Protein AF-A0A8T3WCT0-F1 (afdb_monomer)

Nearest PDB structures (foldseek):
  5duk-assembly1_B  TM=9.850E-01  e=1.257E-01  Thermoplasmatales archaeon SCGC AB-539-N05
  7el3-assembly1_B  TM=8.460E-01  e=5.291E-02  Acinetobacter baumannii
  4pcq-assembly2_C  TM=7.903E-01  e=7.207E-02  Mycobacterium tuberculosis H37Rv
  2cfx-assembly1_C  TM=8.647E-01  e=3.176E-01  Bacillus subtilis
  4rgu-assembly1_B-2  TM=8.222E-01  e=3.379E-01  Acinetobacter baylyi ADP1

Secondary structure (DSSP, 8-state):
--HHHHHHHTT--HHHHHHHHHHHHH-S--HHHHHHHHT--HHHHHHHHHHHHHTTS---

pLDDT: mean 84.46, std 6.57, range [49.47, 90.31]

Radius of gyration: 10.72 Å; Cα contacts (8 Å, |Δi|>4): 38; chains: 1; bounding box: 23×28×24 Å

Structure (mmCIF, N/CA/C/O backbone):
data_AF-A0A8T3WCT0-F1
#
_entry.id   AF-A0A8T3WCT0-F1
#
loop_
_atom_site.group_PDB
_atom_site.id
_atom_site.type_symbol
_atom_site.label_atom_id
_atom_site.label_alt_id
_atom_site.label_comp_id
_atom_site.label_asym_id
_atom_site.label_entity_id
_atom_site.label_seq_id
_atom_site.pdbx_PDB_ins_code
_atom_site.Cartn_x
_atom_site.Cartn_y
_atom_site.Cartn_z
_atom_site.occupancy
_atom_site.B_iso_or_equiv
_atom_site.auth_seq_id
_atom_site.auth_comp_id
_atom_site.auth_asym_id
_atom_site.auth_atom_id
_atom_site.pdbx_PDB_model_num
ATOM 1 N N . MET A 1 1 ? -3.081 17.003 10.563 1.00 49.47 1 MET A N 1
ATOM 2 C CA . MET A 1 1 ? -3.949 16.062 9.826 1.00 49.47 1 MET A CA 1
ATOM 3 C C . MET A 1 1 ? -3.129 14.816 9.563 1.00 49.47 1 MET A C 1
ATOM 5 O O . MET A 1 1 ? -2.197 14.881 8.772 1.00 49.47 1 MET A O 1
ATOM 9 N N . ASP A 1 2 ? -3.406 13.730 10.280 1.00 81.69 2 ASP A N 1
ATOM 10 C CA . ASP A 1 2 ? -2.697 12.460 10.109 1.00 81.69 2 ASP A CA 1
ATOM 11 C C . ASP A 1 2 ? -3.232 11.737 8.870 1.00 81.69 2 ASP A C 1
ATOM 13 O O . ASP A 1 2 ? -4.315 11.154 8.904 1.00 81.69 2 ASP A O 1
ATOM 17 N N . ILE A 1 3 ? -2.477 11.783 7.768 1.00 82.38 3 ILE A N 1
ATOM 18 C CA . ILE A 1 3 ? -2.833 11.140 6.487 1.00 82.38 3 ILE A CA 1
ATOM 19 C C . ILE A 1 3 ? -3.132 9.647 6.685 1.00 82.38 3 ILE A C 1
ATOM 21 O O . ILE A 1 3 ? -4.076 9.116 6.105 1.00 82.38 3 ILE A O 1
ATOM 25 N N . GLU A 1 4 ? -2.378 8.978 7.560 1.00 84.31 4 GLU A N 1
ATOM 26 C CA . GLU A 1 4 ? -2.609 7.575 7.918 1.00 84.31 4 GLU A CA 1
ATOM 27 C C . GLU A 1 4 ? -3.999 7.343 8.512 1.00 84.31 4 GLU A C 1
ATOM 29 O O . GLU A 1 4 ? -4.649 6.345 8.203 1.00 84.31 4 GLU A O 1
ATOM 34 N N . LYS A 1 5 ? -4.479 8.275 9.340 1.00 85.50 5 LYS A N 1
ATOM 35 C CA . LYS A 1 5 ? -5.784 8.172 9.990 1.00 85.50 5 LYS A CA 1
ATOM 36 C C . LYS A 1 5 ? -6.915 8.390 8.988 1.00 85.50 5 LYS A C 1
ATOM 38 O O . LYS A 1 5 ? -7.850 7.599 8.970 1.00 85.50 5 LYS A O 1
ATOM 43 N N . SER A 1 6 ? -6.777 9.370 8.095 1.00 87.25 6 SER A N 1
ATOM 44 C CA . SER A 1 6 ? -7.734 9.590 7.003 1.00 87.25 6 SER A CA 1
ATOM 45 C C . SER A 1 6 ? -7.837 8.387 6.066 1.00 87.25 6 SER A C 1
ATOM 47 O O . SER A 1 6 ? -8.935 8.008 5.676 1.00 87.25 6 SER A O 1
ATOM 49 N N . LEU A 1 7 ? -6.713 7.744 5.733 1.00 86.75 7 LEU A N 1
ATOM 50 C CA . LEU A 1 7 ? -6.717 6.550 4.884 1.00 86.75 7 LEU A CA 1
ATOM 51 C C . LEU A 1 7 ? -7.354 5.346 5.594 1.00 86.75 7 LEU A C 1
ATOM 53 O O . LEU A 1 7 ? -8.112 4.601 4.976 1.00 86.75 7 LEU A O 1
ATOM 57 N N . LYS A 1 8 ? -7.107 5.182 6.899 1.00 86.19 8 LYS A N 1
ATOM 58 C CA . LYS A 1 8 ? -7.789 4.163 7.712 1.00 86.19 8 LYS A CA 1
ATOM 59 C C . LYS A 1 8 ? -9.301 4.391 7.766 1.00 86.19 8 LYS A C 1
ATOM 61 O O . LYS A 1 8 ? -10.062 3.445 7.593 1.00 86.19 8 LYS A O 1
ATOM 66 N N . GLU A 1 9 ? -9.742 5.634 7.947 1.00 88.31 9 GLU A N 1
ATOM 67 C CA . GLU A 1 9 ? -11.167 6.009 7.936 1.00 88.31 9 GLU A CA 1
ATOM 68 C C . GLU A 1 9 ? -11.810 5.838 6.552 1.00 88.31 9 GLU A C 1
ATOM 70 O O . GLU A 1 9 ? -12.985 5.496 6.455 1.00 88.31 9 GLU A O 1
ATOM 75 N N . TYR A 1 10 ? -11.026 5.972 5.479 1.00 85.00 10 TYR A N 1
ATOM 76 C CA . TYR A 1 10 ? -11.435 5.634 4.112 1.00 85.00 10 TYR A CA 1
ATOM 77 C C . TYR A 1 10 ? -11.577 4.112 3.878 1.00 85.00 10 TYR A C 1
ATOM 79 O O . TYR A 1 10 ? -11.988 3.664 2.804 1.00 85.00 10 TYR A O 1
ATOM 87 N N . GLY A 1 11 ? -11.238 3.293 4.878 1.00 85.81 11 GLY A N 1
ATOM 88 C CA . GLY A 1 11 ? -11.360 1.839 4.842 1.00 85.81 11 GLY A CA 1
ATOM 89 C C . GLY A 1 11 ? -10.118 1.112 4.331 1.00 85.81 11 GLY A C 1
ATOM 90 O O . GLY A 1 11 ? -10.239 -0.036 3.905 1.00 85.81 11 GLY A O 1
ATOM 91 N N . LEU A 1 12 ? -8.940 1.751 4.341 1.00 88.00 12 LEU A N 1
ATOM 92 C CA . LEU A 1 12 ? -7.671 1.056 4.112 1.00 88.00 12 LEU A CA 1
ATOM 93 C C . LEU A 1 12 ? -7.191 0.394 5.410 1.00 88.00 12 LEU A C 1
ATOM 95 O O . LEU A 1 12 ? -7.174 0.991 6.485 1.00 88.00 12 LEU A O 1
ATOM 99 N N . SER A 1 13 ? -6.728 -0.841 5.295 1.00 87.62 13 SER A N 1
ATOM 100 C CA . SER A 1 13 ? -5.987 -1.541 6.339 1.00 87.62 13 SER A CA 1
ATOM 101 C C . SER A 1 13 ? -4.599 -0.932 6.548 1.00 87.62 13 SER A C 1
ATOM 103 O O . SER A 1 13 ? -4.048 -0.263 5.676 1.00 87.62 13 SER A O 1
ATOM 105 N N . GLU A 1 14 ? -3.976 -1.213 7.693 1.00 87.19 14 GLU A N 1
ATOM 106 C CA . GLU A 1 14 ? -2.622 -0.726 8.000 1.00 87.19 14 GLU A CA 1
ATOM 107 C C . GLU A 1 14 ? -1.587 -1.072 6.929 1.00 87.19 14 GLU A C 1
ATOM 109 O O . GLU A 1 14 ? -0.742 -0.243 6.590 1.00 87.19 14 GLU A O 1
ATOM 114 N N . ASN A 1 15 ? -1.683 -2.269 6.351 1.00 87.44 15 ASN A N 1
ATOM 115 C CA . ASN A 1 15 ? -0.778 -2.698 5.292 1.00 87.44 15 ASN A CA 1
ATOM 116 C C . ASN A 1 15 ? -1.024 -1.928 3.988 1.00 87.44 15 ASN 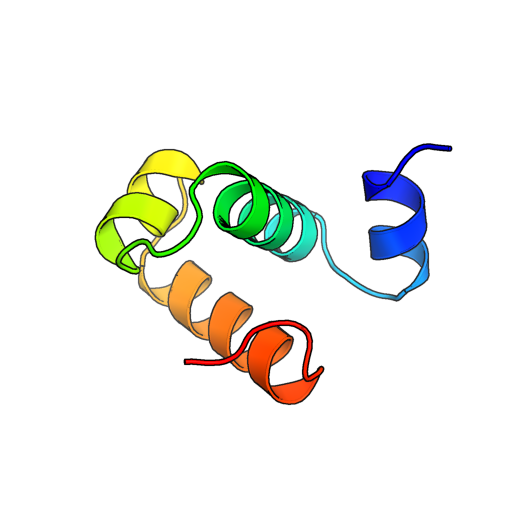A C 1
ATOM 118 O O . ASN A 1 15 ? -0.063 -1.562 3.313 1.00 87.44 15 ASN A O 1
ATOM 122 N N . GLU A 1 16 ? -2.287 -1.644 3.655 1.00 88.06 16 GLU A N 1
ATOM 123 C CA . GLU A 1 16 ? -2.645 -0.823 2.493 1.00 88.06 16 GLU A CA 1
ATOM 124 C C . GLU A 1 16 ? -2.127 0.604 2.655 1.00 88.06 16 GLU A C 1
ATOM 126 O O . GLU A 1 16 ? -1.473 1.115 1.751 1.00 88.06 16 GLU A O 1
ATOM 131 N N . VAL A 1 17 ? -2.317 1.211 3.831 1.00 90.31 17 VAL A N 1
ATOM 132 C CA . VAL A 1 17 ? -1.786 2.546 4.145 1.00 90.31 17 VAL A CA 1
ATOM 133 C C . VAL A 1 17 ? -0.264 2.572 4.028 1.00 90.31 17 VAL A C 1
ATOM 135 O O . VAL A 1 17 ? 0.296 3.469 3.397 1.00 90.31 17 VAL A O 1
ATOM 138 N N . LYS A 1 18 ? 0.420 1.569 4.587 1.0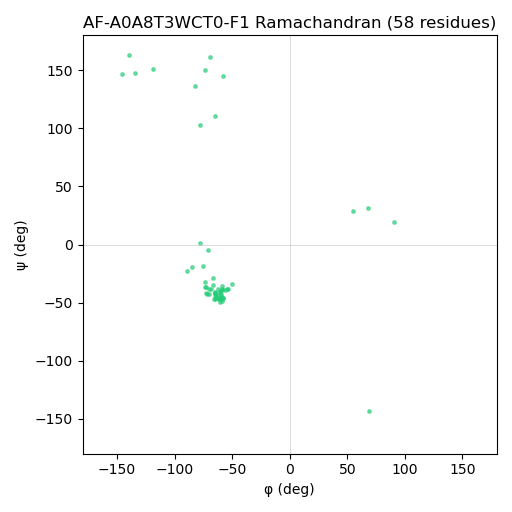0 87.81 18 LYS A N 1
ATOM 139 C CA . LYS A 1 18 ? 1.882 1.479 4.544 1.00 87.81 18 LYS A CA 1
ATOM 140 C C . LYS A 1 18 ? 2.403 1.372 3.113 1.00 87.81 18 LYS A C 1
ATOM 142 O O . LYS A 1 18 ? 3.341 2.085 2.755 1.00 87.81 18 LYS A O 1
ATOM 147 N N . ILE A 1 19 ? 1.807 0.504 2.294 1.00 88.56 19 ILE A N 1
ATOM 148 C CA . ILE A 1 19 ? 2.201 0.341 0.890 1.00 88.56 19 ILE A CA 1
ATOM 149 C C . ILE A 1 19 ? 1.894 1.609 0.099 1.00 88.56 19 ILE A C 1
ATOM 151 O O . ILE A 1 19 ? 2.782 2.111 -0.581 1.00 88.56 19 ILE A O 1
ATOM 155 N N . TYR A 1 20 ? 0.69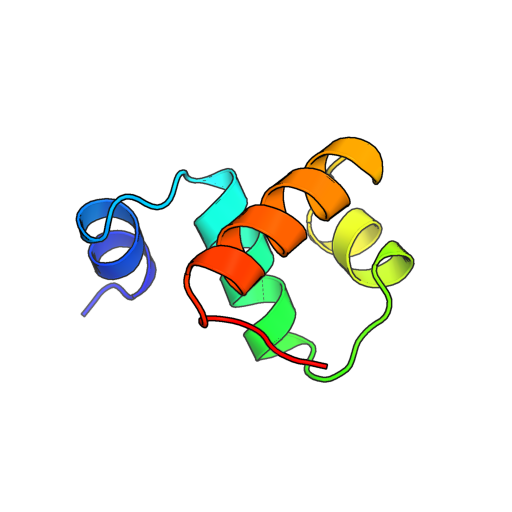8 2.174 0.254 1.00 88.12 20 TYR A N 1
ATOM 156 C CA . TYR A 1 20 ? 0.281 3.394 -0.431 1.00 88.12 20 TYR A CA 1
ATOM 157 C C . TYR A 1 20 ? 1.220 4.574 -0.140 1.00 88.12 20 TYR A C 1
ATOM 159 O O . TYR A 1 20 ? 1.707 5.234 -1.054 1.00 88.12 20 TYR A O 1
ATOM 167 N N . LEU A 1 21 ? 1.578 4.787 1.129 1.00 87.31 21 LEU A N 1
ATOM 168 C CA . LEU A 1 21 ? 2.547 5.817 1.508 1.00 87.31 21 LEU A CA 1
ATOM 169 C C . LEU A 1 21 ? 3.960 5.515 1.005 1.00 87.31 21 LEU A C 1
ATOM 171 O O . LEU A 1 21 ? 4.696 6.439 0.661 1.00 87.31 21 LEU A O 1
ATOM 175 N N . THR A 1 22 ? 4.350 4.240 0.961 1.00 87.00 22 THR A N 1
ATOM 176 C CA . THR A 1 22 ? 5.646 3.827 0.407 1.00 87.00 22 THR A CA 1
ATOM 177 C C . THR A 1 22 ? 5.711 4.119 -1.090 1.00 87.00 22 THR A C 1
ATOM 179 O O . THR A 1 22 ? 6.726 4.637 -1.540 1.00 87.00 22 THR A O 1
ATOM 182 N N . LEU A 1 23 ? 4.635 3.860 -1.840 1.00 85.94 23 LEU A N 1
ATOM 183 C CA . LEU A 1 23 ? 4.512 4.217 -3.257 1.00 85.94 23 LEU A CA 1
ATOM 184 C C . LEU A 1 23 ? 4.610 5.723 -3.468 1.00 85.94 23 LEU A C 1
ATOM 186 O O . LEU A 1 23 ? 5.429 6.167 -4.260 1.00 85.94 23 LEU A O 1
ATOM 190 N N . ILE A 1 24 ? 3.851 6.516 -2.709 1.00 84.56 24 ILE A N 1
ATOM 191 C CA . ILE A 1 24 ? 3.890 7.980 -2.837 1.00 84.56 24 ILE A CA 1
ATOM 192 C C . ILE A 1 24 ? 5.294 8.528 -2.548 1.00 84.56 24 ILE A C 1
ATOM 194 O O . ILE A 1 24 ? 5.757 9.430 -3.240 1.00 84.56 24 ILE A O 1
ATOM 198 N N . LYS A 1 25 ? 5.991 7.987 -1.541 1.00 83.38 25 LYS A N 1
ATOM 199 C CA . LYS A 1 25 ? 7.352 8.422 -1.191 1.00 83.38 25 LYS A CA 1
ATOM 200 C C . LYS A 1 25 ? 8.411 7.949 -2.186 1.00 83.38 25 LYS A C 1
ATOM 202 O O . LYS A 1 25 ? 9.382 8.665 -2.404 1.00 83.38 25 LYS A O 1
ATOM 207 N N . ALA A 1 26 ? 8.267 6.739 -2.724 1.00 82.19 26 ALA A N 1
ATOM 208 C CA . ALA A 1 26 ? 9.233 6.143 -3.644 1.00 82.19 26 ALA A CA 1
ATOM 209 C C . ALA A 1 26 ? 9.014 6.573 -5.105 1.00 82.19 26 ALA A C 1
ATOM 211 O O . ALA A 1 26 ? 9.938 6.453 -5.906 1.00 82.19 26 ALA A O 1
ATOM 212 N N . GLY A 1 27 ? 7.824 7.075 -5.444 1.00 78.75 27 GLY A N 1
ATOM 213 C CA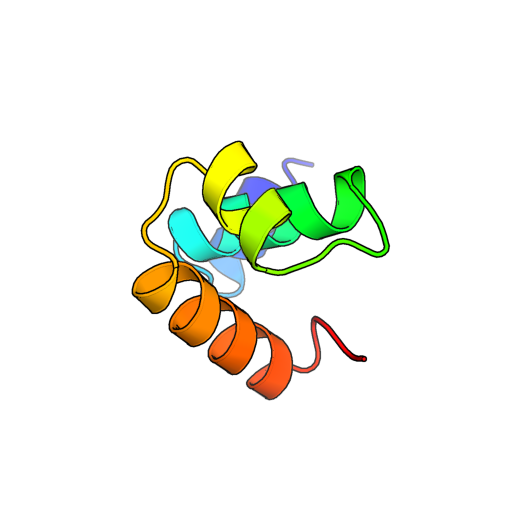 . GLY A 1 27 ? 7.433 7.384 -6.815 1.00 78.75 27 GLY A CA 1
ATOM 214 C C . GLY A 1 27 ? 7.265 6.119 -7.655 1.00 78.75 27 GLY A C 1
ATOM 215 O O . GLY A 1 27 ? 6.810 5.081 -7.167 1.00 78.75 27 GLY A O 1
ATOM 216 N N . GLU A 1 28 ? 7.650 6.201 -8.928 1.00 75.69 28 GLU A N 1
ATOM 217 C CA . GLU A 1 28 ? 7.640 5.057 -9.835 1.00 75.69 28 GLU A CA 1
ATOM 218 C C . GLU A 1 28 ? 8.657 4.014 -9.349 1.00 75.69 2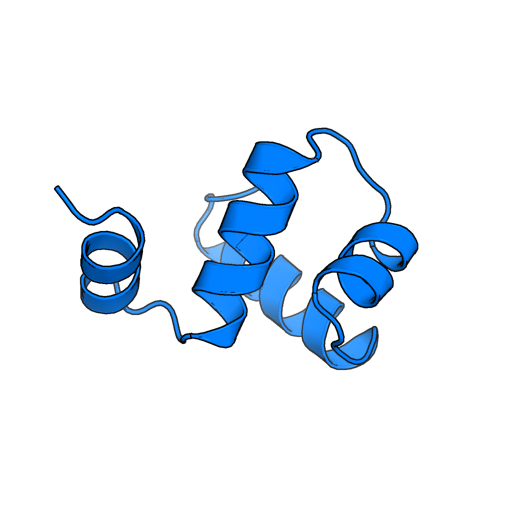8 GLU A C 1
ATOM 220 O O . GLU A 1 28 ? 9.870 4.230 -9.310 1.00 75.69 28 GLU A O 1
ATOM 225 N N . SER A 1 29 ? 8.152 2.882 -8.873 1.00 81.12 29 SER A N 1
ATOM 226 C CA . SER A 1 29 ? 8.970 1.832 -8.281 1.00 81.12 29 SER A CA 1
ATOM 227 C C . SER A 1 29 ? 8.387 0.470 -8.591 1.00 81.12 29 SER A C 1
ATOM 229 O O . SER A 1 29 ? 7.177 0.275 -8.662 1.00 81.12 29 SER A O 1
ATOM 231 N N . THR A 1 30 ? 9.269 -0.513 -8.745 1.00 84.19 30 THR A N 1
ATOM 232 C CA . THR A 1 30 ? 8.841 -1.884 -9.019 1.00 84.19 30 THR A CA 1
ATOM 233 C C . THR A 1 30 ? 8.251 -2.531 -7.767 1.00 84.19 30 THR A C 1
ATOM 235 O O . THR A 1 30 ? 8.695 -2.282 -6.642 1.00 84.19 30 THR A O 1
ATOM 238 N N . VAL A 1 31 ? 7.307 -3.455 -7.963 1.00 83.56 31 VAL A N 1
ATOM 239 C CA . VAL A 1 31 ? 6.690 -4.261 -6.890 1.00 83.56 31 VAL A CA 1
ATOM 240 C C . VAL A 1 31 ? 7.739 -4.918 -5.989 1.00 83.56 31 VAL A C 1
ATOM 242 O O . VAL A 1 31 ? 7.554 -5.043 -4.781 1.00 83.56 31 VAL A O 1
ATOM 245 N N . GLN A 1 32 ? 8.881 -5.303 -6.557 1.00 84.81 32 GLN A N 1
ATOM 246 C CA . GLN A 1 32 ? 9.992 -5.893 -5.821 1.00 84.81 32 GLN A CA 1
ATOM 247 C C . GLN A 1 32 ? 10.631 -4.917 -4.820 1.00 84.81 32 GLN A C 1
ATOM 249 O O . GLN A 1 32 ? 10.945 -5.318 -3.697 1.00 84.81 32 GLN A O 1
ATOM 254 N N . ILE A 1 33 ? 10.816 -3.654 -5.210 1.00 84.69 33 ILE A N 1
ATOM 255 C CA . ILE A 1 33 ? 11.350 -2.605 -4.334 1.00 84.69 33 ILE A CA 1
ATOM 256 C C . ILE A 1 33 ? 10.312 -2.252 -3.265 1.00 84.69 33 ILE A C 1
ATOM 258 O O . ILE A 1 33 ? 10.655 -2.170 -2.088 1.00 84.69 33 ILE A O 1
ATOM 262 N N . ILE A 1 34 ? 9.038 -2.141 -3.649 1.00 86.69 34 ILE A N 1
ATOM 263 C CA . ILE A 1 34 ? 7.932 -1.852 -2.725 1.00 86.69 34 ILE A CA 1
ATOM 264 C C . ILE A 1 34 ? 7.806 -2.954 -1.670 1.00 86.69 34 ILE A C 1
ATOM 266 O O . ILE A 1 34 ? 7.748 -2.651 -0.485 1.00 86.69 34 ILE A O 1
ATOM 270 N N . ALA A 1 35 ? 7.839 -4.228 -2.066 1.00 87.19 35 ALA A N 1
ATOM 271 C CA . ALA A 1 35 ? 7.792 -5.360 -1.140 1.00 87.19 35 ALA A CA 1
ATOM 272 C C . ALA A 1 35 ? 8.963 -5.342 -0.147 1.00 87.19 35 ALA A C 1
ATOM 274 O O . ALA A 1 35 ? 8.768 -5.537 1.054 1.00 87.19 35 ALA A O 1
ATOM 275 N N . LYS A 1 36 ? 10.173 -5.038 -0.636 1.00 86.50 36 LYS A N 1
ATOM 276 C CA . LYS A 1 36 ? 11.372 -4.916 0.200 1.00 86.50 36 LYS A CA 1
ATOM 277 C C . LYS A 1 36 ? 11.259 -3.754 1.192 1.00 86.50 36 LYS A C 1
ATOM 279 O O . LYS A 1 36 ? 11.565 -3.938 2.365 1.00 86.50 36 LYS A O 1
ATOM 284 N N . ASN A 1 37 ? 10.788 -2.592 0.743 1.00 83.81 37 ASN A N 1
ATOM 285 C CA . ASN A 1 37 ? 10.654 -1.390 1.571 1.00 83.81 37 ASN A CA 1
ATOM 286 C C . ASN A 1 37 ? 9.491 -1.492 2.570 1.00 83.81 37 ASN A C 1
ATOM 288 O O . ASN A 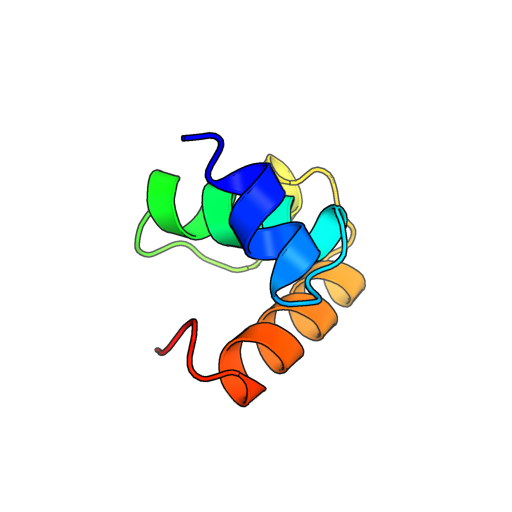1 37 ? 9.604 -1.040 3.707 1.00 83.81 37 ASN A O 1
ATOM 292 N N . ALA A 1 38 ? 8.384 -2.119 2.173 1.00 82.56 38 ALA A N 1
ATOM 293 C CA . ALA A 1 38 ? 7.235 -2.357 3.039 1.00 82.56 38 ALA A CA 1
ATOM 294 C C . ALA A 1 38 ? 7.479 -3.500 4.042 1.00 82.56 38 ALA A C 1
ATOM 296 O O . ALA A 1 38 ? 6.773 -3.580 5.052 1.00 82.56 38 ALA A O 1
ATOM 297 N N . GLY A 1 39 ? 8.475 -4.359 3.793 1.00 85.06 39 GLY A N 1
ATOM 298 C CA . GLY A 1 39 ? 8.762 -5.545 4.603 1.00 85.06 39 GLY A CA 1
ATOM 299 C C . GLY A 1 39 ? 7.664 -6.603 4.497 1.00 85.06 39 GLY A C 1
ATOM 300 O O . GLY A 1 39 ? 7.388 -7.299 5.470 1.00 85.06 39 GLY A O 1
ATOM 301 N N . LEU A 1 4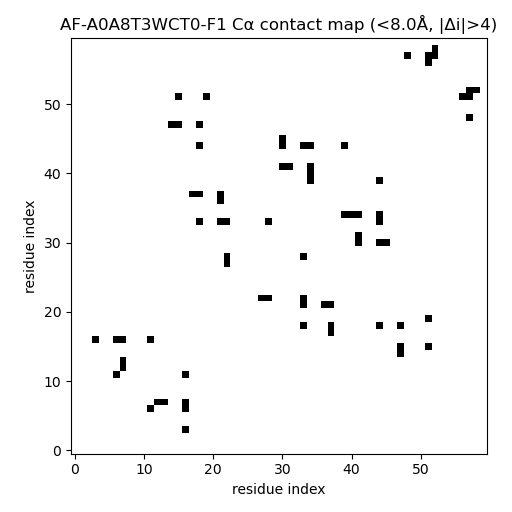0 ? 6.997 -6.681 3.343 1.00 86.00 40 LEU A N 1
ATOM 302 C CA . LEU A 1 40 ? 5.852 -7.557 3.109 1.00 86.00 40 LEU A CA 1
ATOM 303 C C . LEU A 1 40 ? 6.145 -8.557 1.982 1.00 86.00 40 LEU A C 1
ATOM 305 O O . LEU A 1 40 ? 6.911 -8.249 1.063 1.00 86.00 40 LEU A O 1
ATOM 309 N N . PRO A 1 41 ? 5.525 -9.751 2.008 1.00 87.88 41 PRO A N 1
ATOM 310 C CA . PRO A 1 41 ? 5.623 -10.701 0.909 1.00 87.88 41 PRO A CA 1
ATOM 311 C C . PRO A 1 41 ? 5.128 -10.088 -0.402 1.00 87.88 41 PRO A C 1
ATOM 313 O O . PRO A 1 41 ? 4.146 -9.344 -0.422 1.00 87.88 41 PRO A O 1
ATOM 316 N N . ARG A 1 42 ? 5.757 -10.457 -1.525 1.00 85.44 42 ARG A N 1
ATOM 317 C CA . ARG A 1 42 ? 5.343 -9.982 -2.858 1.00 85.44 42 ARG A CA 1
ATOM 318 C C . ARG A 1 42 ? 3.876 -10.291 -3.152 1.00 85.44 42 ARG A C 1
ATOM 320 O O . ARG A 1 42 ? 3.196 -9.451 -3.719 1.00 85.44 42 ARG A O 1
ATOM 327 N N . THR A 1 43 ? 3.386 -11.459 -2.741 1.00 87.88 43 THR A N 1
ATOM 328 C CA . THR A 1 43 ? 1.978 -11.863 -2.900 1.00 87.88 43 THR A CA 1
ATOM 329 C C . THR A 1 43 ? 1.026 -10.903 -2.190 1.00 87.88 43 THR A C 1
ATOM 331 O O . THR A 1 43 ? 0.034 -10.474 -2.767 1.00 87.88 43 THR A O 1
ATOM 334 N N . THR A 1 44 ? 1.359 -10.501 -0.963 1.00 88.75 44 THR A N 1
ATOM 335 C CA . THR A 1 44 ? 0.600 -9.506 -0.201 1.00 88.75 44 THR A CA 1
ATOM 336 C C . THR A 1 44 ? 0.647 -8.137 -0.87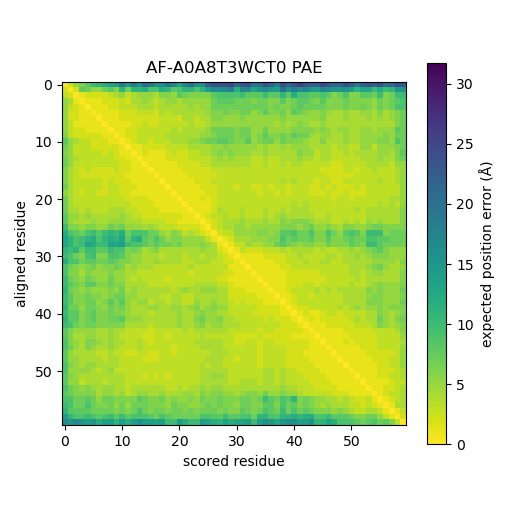0 1.00 88.75 44 THR A C 1
ATOM 338 O O . THR A 1 44 ? -0.372 -7.459 -0.938 1.00 88.75 44 THR A O 1
ATOM 341 N N . VAL A 1 45 ? 1.809 -7.743 -1.397 1.00 89.94 45 VAL A N 1
ATOM 342 C CA . VAL A 1 45 ? 1.966 -6.470 -2.110 1.00 89.94 45 VAL A CA 1
ATOM 343 C C . VAL A 1 45 ? 1.139 -6.446 -3.392 1.00 89.94 45 VAL A C 1
ATOM 345 O O . VAL A 1 45 ? 0.457 -5.456 -3.611 1.00 89.94 45 VAL A O 1
ATOM 348 N N . TYR A 1 46 ? 1.126 -7.522 -4.187 1.00 88.00 46 TYR A N 1
ATOM 349 C CA . TYR A 1 46 ? 0.255 -7.632 -5.364 1.00 88.00 46 TYR A CA 1
ATOM 350 C C . TYR A 1 46 ? -1.222 -7.512 -4.987 1.00 88.00 46 TYR A C 1
ATOM 352 O O . TYR A 1 46 ? -1.913 -6.669 -5.539 1.00 88.00 46 TYR A O 1
ATOM 360 N N . HIS A 1 47 ? -1.682 -8.255 -3.976 1.00 89.69 47 HIS A N 1
ATOM 361 C CA . HIS A 1 47 ? -3.071 -8.151 -3.520 1.00 89.69 47 HIS A CA 1
ATOM 362 C C . HIS A 1 47 ? -3.454 -6.745 -3.050 1.00 89.69 47 HIS A C 1
ATOM 364 O O . HIS A 1 47 ? -4.579 -6.305 -3.264 1.00 89.69 47 HIS A O 1
ATOM 370 N N . ILE A 1 48 ? -2.546 -6.051 -2.368 1.00 90.19 48 ILE A N 1
ATOM 371 C CA . ILE A 1 48 ? -2.786 -4.686 -1.899 1.00 90.19 48 ILE A CA 1
ATOM 372 C C . ILE A 1 48 ? -2.761 -3.700 -3.067 1.00 90.19 4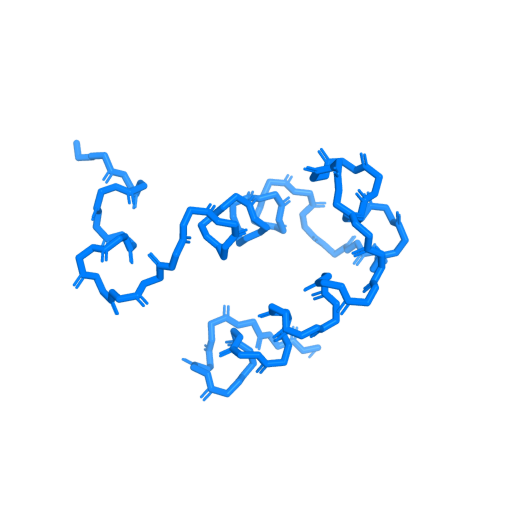8 ILE A C 1
ATOM 374 O O . ILE A 1 48 ? -3.609 -2.819 -3.126 1.00 90.19 48 ILE A O 1
ATOM 378 N N . LEU A 1 49 ? -1.819 -3.851 -3.997 1.00 87.25 49 LEU A N 1
ATOM 379 C CA . LEU A 1 49 ? -1.750 -3.040 -5.207 1.00 87.25 49 LEU A CA 1
ATOM 380 C C . LEU A 1 49 ? -3.017 -3.186 -6.044 1.00 87.25 49 LEU A C 1
ATOM 382 O O . LEU A 1 49 ? -3.581 -2.164 -6.408 1.00 87.25 49 LEU A O 1
ATOM 386 N N . ASP A 1 50 ? -3.500 -4.411 -6.260 1.00 88.25 50 ASP A N 1
ATOM 387 C CA . ASP A 1 50 ? -4.754 -4.673 -6.975 1.00 88.25 50 ASP A CA 1
ATOM 388 C C . ASP A 1 50 ? -5.933 -3.970 -6.294 1.00 88.25 50 ASP A C 1
ATOM 390 O O . ASP A 1 50 ? -6.691 -3.258 -6.942 1.00 88.25 50 ASP A O 1
ATOM 394 N N . LYS A 1 51 ? -6.042 -4.057 -4.962 1.00 88.50 51 LYS A N 1
ATOM 395 C CA . LYS A 1 51 ? -7.090 -3.339 -4.217 1.00 88.50 51 LYS A CA 1
ATOM 396 C C . LYS A 1 51 ? -6.986 -1.822 -4.338 1.00 88.50 51 LYS A C 1
ATOM 398 O O . LYS A 1 51 ? -8.004 -1.130 -4.354 1.00 88.50 51 LYS A O 1
ATOM 403 N N . LEU A 1 52 ? -5.770 -1.284 -4.347 1.00 86.50 52 LEU A N 1
ATOM 404 C CA . LEU A 1 52 ? -5.554 0.152 -4.490 1.00 86.50 52 LEU A CA 1
ATOM 405 C C . LEU A 1 52 ? -5.821 0.613 -5.937 1.00 86.50 52 LEU A C 1
ATOM 407 O O . LEU A 1 52 ? -6.329 1.718 -6.125 1.00 86.50 52 LEU A O 1
ATOM 411 N N . LEU A 1 53 ? -5.545 -0.235 -6.932 1.00 87.19 53 LEU A N 1
ATOM 412 C CA . LEU A 1 53 ? -5.913 -0.051 -8.340 1.00 87.19 53 LEU A CA 1
ATOM 413 C C . LEU A 1 53 ? -7.432 -0.058 -8.522 1.00 87.19 53 LEU A C 1
ATOM 415 O O . LEU A 1 53 ? -7.971 0.865 -9.127 1.00 87.19 53 LEU A O 1
ATOM 419 N N . ASP A 1 54 ? -8.136 -1.016 -7.915 1.00 88.12 54 ASP A N 1
ATOM 420 C CA . ASP A 1 54 ? -9.604 -1.078 -7.917 1.00 88.12 54 ASP A CA 1
ATOM 421 C C . ASP A 1 54 ? -10.224 0.183 -7.297 1.00 88.12 54 ASP A C 1
ATOM 423 O O . ASP A 1 54 ? -11.246 0.693 -7.753 1.00 88.12 54 ASP A O 1
ATOM 427 N N . LYS A 1 55 ? -9.575 0.734 -6.265 1.00 83.62 55 LYS A N 1
ATOM 428 C CA . LYS A 1 55 ? -9.956 2.006 -5.633 1.00 83.62 55 LYS A CA 1
ATOM 429 C C . LYS A 1 55 ? -9.532 3.243 -6.438 1.00 83.62 55 LYS A C 1
ATOM 431 O O . LYS A 1 55 ? -9.783 4.355 -5.983 1.00 83.62 55 LYS A O 1
ATOM 436 N N . SER A 1 56 ? -8.900 3.071 -7.603 1.00 83.50 56 SER A N 1
ATOM 437 C CA . SER A 1 56 ? -8.349 4.147 -8.444 1.00 83.50 56 SER A CA 1
ATOM 438 C C . SER A 1 56 ? -7.366 5.067 -7.703 1.00 83.50 56 SER A C 1
ATOM 440 O O . SER A 1 56 ? -7.237 6.246 -8.023 1.00 83.50 56 SER A O 1
ATOM 442 N N . LEU A 1 57 ? -6.678 4.535 -6.687 1.00 80.88 57 LEU A N 1
ATOM 443 C CA . LEU A 1 57 ? -5.692 5.259 -5.878 1.00 80.88 57 LEU A CA 1
ATOM 444 C C . LEU A 1 57 ? -4.275 5.161 -6.464 1.00 80.88 57 LEU A C 1
ATOM 446 O O . LEU A 1 57 ? -3.428 6.003 -6.180 1.00 80.88 57 LEU A O 1
ATOM 450 N N . VAL A 1 58 ? -4.011 4.140 -7.278 1.00 78.31 58 VAL A N 1
ATOM 451 C CA . VAL A 1 58 ? -2.762 3.947 -8.029 1.00 78.31 58 VAL A CA 1
ATOM 452 C C . VAL A 1 58 ? -3.095 3.560 -9.461 1.00 78.31 58 VAL A C 1
ATOM 454 O O . VAL A 1 58 ? -4.096 2.894 -9.714 1.00 78.31 58 VAL A O 1
ATOM 457 N N . GLY A 1 59 ? -2.242 3.990 -10.384 1.00 70.56 59 GLY A N 1
ATOM 458 C CA . GLY A 1 59 ? -2.306 3.674 -11.804 1.00 70.56 59 GLY A CA 1
ATOM 459 C C . GLY A 1 59 ? -0.903 3.415 -12.344 1.00 70.56 59 GLY A C 1
ATOM 460 O O . GLY A 1 59 ? 0.082 3.748 -11.678 1.00 70.56 59 GLY A O 1
ATOM 461 N N . PHE A 1 60 ? -0.846 2.778 -13.510 1.00 60.62 60 PHE A N 1
ATOM 462 C CA . PHE A 1 60 ? 0.386 2.496 -14.247 1.00 60.62 60 PHE A CA 1
ATOM 463 C C . PHE A 1 60 ? 0.728 3.646 -15.192 1.00 60.62 60 PHE A C 1
ATOM 465 O O . PHE A 1 60 ? -0.227 4.240 -15.747 1.00 60.62 60 PHE A O 1
#

Foldseek 3Di:
DPPLVVVVVVVDDPLLSLLLVLCVVVPDDDLVVSCVNSVHDSVVSVVSVVVCVVVVNDDD

Solvent-accessible surface area (backbone atoms only — not comparable to full-atom values): 3600 Å² total; per-residue (Å²): 133,62,65,67,57,56,40,40,74,73,68,41,50,72,67,45,46,50,46,53,53,48,40,69,74,62,48,92,67,52,68,69,56,50,16,62,74,63,72,44,56,58,69,59,43,51,56,43,48,51,54,35,38,76,68,69,75,49,83,135

Sequence (60 aa):
MDIEKSLKEYGLSENEVKIYLTLIKAGESTVQIIAKNAGLPRTTVYHILDKLLDKSLVGF

Mean predicted aligned error: 4.54 Å